Protein AF-A0A8J5HUU2-F1 (afdb_monomer_lite)

pLDDT: mean 87.98, std 11.79, range [57.12, 97.44]

Structure (mmCIF, N/CA/C/O backbone):
data_AF-A0A8J5HUU2-F1
#
_entry.id   AF-A0A8J5HUU2-F1
#
loop_
_atom_site.group_PDB
_atom_site.id
_atom_site.type_symbol
_atom_site.label_atom_id
_atom_site.label_alt_id
_atom_site.label_comp_id
_atom_site.label_asym_id
_atom_site.label_entity_id
_atom_site.label_seq_id
_atom_site.pdbx_PDB_ins_code
_atom_site.Cartn_x
_atom_site.Cartn_y
_atom_site.Cartn_z
_atom_site.occupancy
_atom_site.B_iso_or_equiv
_atom_site.auth_seq_id
_atom_site.auth_comp_id
_atom_site.auth_asym_id
_atom_site.auth_atom_id
_atom_site.pdbx_PDB_model_num
ATOM 1 N N . MET A 1 1 ? 5.070 -15.587 -5.633 1.00 81.81 1 MET A N 1
ATOM 2 C CA . MET A 1 1 ? 4.674 -14.995 -4.338 1.00 81.81 1 MET A CA 1
ATOM 3 C C . MET A 1 1 ? 4.880 -13.488 -4.400 1.00 81.81 1 MET A C 1
ATOM 5 O O . MET A 1 1 ? 6.006 -13.066 -4.683 1.00 81.81 1 MET A O 1
ATOM 9 N N . ASP A 1 2 ? 3.808 -12.717 -4.214 1.00 93.38 2 ASP A N 1
ATOM 10 C CA . ASP A 1 2 ? 3.801 -11.244 -4.201 1.00 93.38 2 ASP A CA 1
ATOM 11 C C . ASP A 1 2 ? 4.239 -10.694 -2.822 1.00 93.38 2 ASP A C 1
ATOM 13 O O . ASP A 1 2 ? 4.431 -11.471 -1.883 1.00 93.38 2 ASP A O 1
ATOM 17 N N . CYS A 1 3 ? 4.481 -9.383 -2.692 1.00 96.06 3 CYS A N 1
ATOM 18 C CA . CYS A 1 3 ? 4.746 -8.748 -1.388 1.00 96.06 3 CYS A CA 1
ATOM 19 C C . CYS A 1 3 ? 3.442 -8.383 -0.665 1.00 96.06 3 CYS A C 1
ATOM 21 O O . CYS A 1 3 ? 2.419 -8.191 -1.311 1.00 96.06 3 CYS A O 1
ATOM 23 N N . LYS A 1 4 ? 3.501 -8.220 0.663 1.00 95.00 4 LYS A N 1
ATOM 24 C CA . LYS A 1 4 ? 2.363 -7.830 1.519 1.00 95.00 4 LYS A CA 1
ATOM 25 C C . LYS A 1 4 ? 2.362 -6.338 1.890 1.00 95.00 4 LYS A C 1
ATOM 27 O O . LYS A 1 4 ? 1.859 -5.963 2.940 1.00 95.00 4 LYS A O 1
ATOM 32 N N . HIS A 1 5 ? 3.014 -5.497 1.089 1.00 96.88 5 HIS A N 1
ATOM 33 C CA . HIS A 1 5 ? 3.069 -4.064 1.369 1.00 96.88 5 HIS A CA 1
ATOM 34 C C . HIS A 1 5 ? 1.712 -3.415 1.101 1.00 96.88 5 HIS A C 1
ATOM 36 O O . HIS A 1 5 ? 1.031 -3.779 0.144 1.00 96.88 5 HIS A O 1
ATOM 42 N N . ILE A 1 6 ? 1.354 -2.457 1.951 1.00 95.81 6 ILE A N 1
ATOM 43 C CA . ILE A 1 6 ? 0.098 -1.716 1.876 1.00 95.81 6 ILE A CA 1
ATOM 44 C C . ILE A 1 6 ? 0.330 -0.422 1.104 1.00 95.81 6 ILE A C 1
ATOM 46 O O . ILE A 1 6 ? 1.400 0.186 1.187 1.00 95.81 6 ILE A O 1
ATOM 50 N N . TYR A 1 7 ? -0.672 -0.024 0.331 1.00 95.38 7 TYR A N 1
ATOM 51 C CA . TYR A 1 7 ? -0.627 1.164 -0.502 1.00 95.38 7 TYR A CA 1
ATOM 52 C C . TYR A 1 7 ? -1.946 1.918 -0.433 1.00 95.38 7 TYR A C 1
ATOM 54 O O . TYR A 1 7 ? -3.002 1.319 -0.244 1.00 95.38 7 TYR A O 1
ATOM 62 N N . GLU A 1 8 ? -1.884 3.208 -0.737 1.00 94.00 8 GLU A N 1
ATOM 63 C CA . GLU A 1 8 ? -3.062 3.964 -1.144 1.00 94.00 8 GLU A CA 1
ATOM 64 C C . GLU A 1 8 ? -3.536 3.496 -2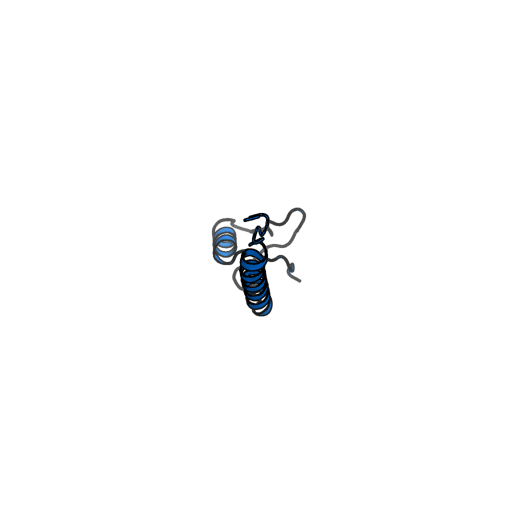.526 1.00 94.00 8 GLU A C 1
ATOM 66 O O . GLU A 1 8 ? -2.735 3.376 -3.463 1.00 94.00 8 GLU A O 1
ATOM 71 N N . LYS A 1 9 ? -4.845 3.244 -2.660 1.00 93.50 9 LYS A N 1
ATOM 72 C CA . LYS A 1 9 ? -5.443 2.583 -3.832 1.00 93.50 9 LYS A CA 1
ATOM 73 C C . LYS A 1 9 ? -5.206 3.3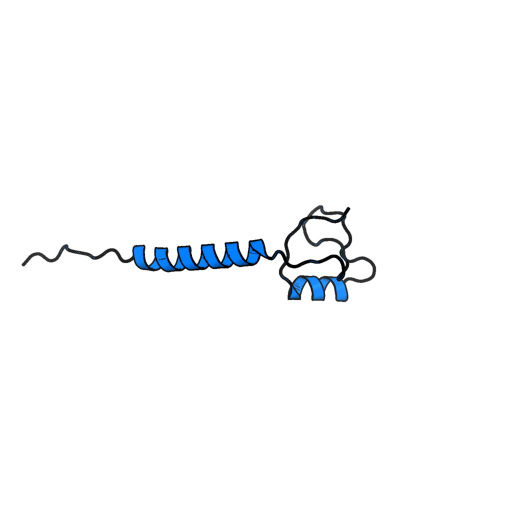43 -5.140 1.00 93.50 9 LYS A C 1
ATOM 75 O O . LYS A 1 9 ? -4.656 2.783 -6.086 1.00 93.50 9 LYS A O 1
ATOM 80 N N . GLU A 1 10 ? -5.608 4.608 -5.205 1.00 95.38 10 GLU A N 1
ATOM 81 C CA . GLU A 1 10 ? -5.483 5.395 -6.440 1.00 95.38 10 GLU A CA 1
ATOM 82 C C . GLU A 1 10 ? -4.013 5.668 -6.813 1.00 95.38 10 GLU A C 1
ATOM 84 O O . GLU A 1 10 ? -3.627 5.403 -7.958 1.00 95.38 10 GLU A O 1
ATOM 89 N N . PRO A 1 11 ? -3.136 6.086 -5.873 1.00 96.88 11 PRO A N 1
ATOM 90 C CA . PRO A 1 11 ? -1.720 6.281 -6.170 1.00 96.88 11 PRO A CA 1
ATOM 91 C C . PRO A 1 11 ? -1.012 5.022 -6.680 1.00 96.88 11 PRO A C 1
ATOM 93 O O . PRO A 1 11 ? -0.216 5.117 -7.618 1.00 96.88 11 PRO A O 1
ATOM 96 N N . VAL A 1 12 ? -1.290 3.838 -6.114 1.00 96.38 12 VAL A N 1
ATOM 97 C CA . VAL A 1 12 ? -0.620 2.607 -6.564 1.00 96.38 12 VAL A CA 1
ATOM 98 C C . VAL A 1 12 ? -1.105 2.155 -7.937 1.00 96.38 12 VAL A C 1
ATOM 100 O O . VAL A 1 12 ? -0.287 1.748 -8.763 1.00 96.38 12 VAL A O 1
ATOM 103 N N . ILE A 1 13 ? -2.404 2.279 -8.230 1.00 96.00 13 ILE A N 1
ATOM 104 C CA . ILE A 1 13 ? -2.949 1.968 -9.560 1.00 96.00 13 ILE A CA 1
ATOM 105 C C . ILE A 1 13 ? -2.320 2.896 -10.605 1.00 96.00 13 ILE A C 1
ATOM 107 O O . ILE A 1 13 ? -1.822 2.426 -11.636 1.00 96.00 13 ILE A O 1
ATOM 111 N N . HIS A 1 14 ? -2.257 4.198 -10.311 1.00 96.81 14 HIS A N 1
ATOM 112 C CA . HIS A 1 14 ? -1.610 5.174 -11.183 1.00 96.81 14 HIS A CA 1
ATOM 113 C C . HIS A 1 14 ? -0.119 4.862 -11.387 1.00 96.81 14 HIS A C 1
ATOM 115 O O . HIS A 1 14 ? 0.354 4.820 -12.528 1.00 96.81 14 HIS A O 1
ATOM 121 N N . TYR A 1 15 ? 0.614 4.558 -10.312 1.00 97.44 15 TYR A N 1
ATOM 122 C CA . TYR A 1 15 ? 2.023 4.160 -10.371 1.00 97.44 15 TYR A CA 1
ATOM 123 C C . TYR A 1 15 ? 2.240 2.950 -11.291 1.00 97.44 15 TYR A C 1
ATOM 125 O O . TYR A 1 15 ? 3.078 3.002 -12.191 1.00 97.44 15 TYR A O 1
ATOM 133 N N . ILE A 1 16 ? 1.454 1.879 -11.124 1.00 96.56 16 ILE A N 1
ATOM 134 C CA . ILE A 1 16 ? 1.566 0.661 -11.945 1.00 96.56 16 ILE A CA 1
ATOM 135 C C . ILE A 1 16 ? 1.296 0.970 -13.424 1.00 96.56 16 ILE A C 1
ATOM 137 O O . ILE A 1 16 ? 1.984 0.446 -14.301 1.00 96.56 16 ILE A O 1
ATOM 141 N N . SER A 1 17 ? 0.319 1.836 -13.711 1.00 94.81 17 SER A N 1
ATOM 142 C CA . SER A 1 17 ? -0.053 2.193 -15.087 1.00 94.81 17 SER A CA 1
ATOM 143 C C . SER A 1 17 ? 1.022 3.008 -15.823 1.00 94.81 17 SER A C 1
ATOM 145 O O . SER A 1 17 ? 1.188 2.857 -17.038 1.00 94.81 17 SER A O 1
ATOM 147 N N . THR A 1 18 ? 1.776 3.837 -15.092 1.00 96.19 18 THR A N 1
ATOM 148 C CA . THR A 1 18 ? 2.762 4.781 -15.646 1.00 96.19 18 THR A CA 1
ATOM 149 C C . THR A 1 18 ? 4.188 4.224 -15.658 1.00 96.19 18 THR A C 1
ATOM 151 O O . THR A 1 18 ? 4.955 4.512 -16.579 1.00 96.19 18 THR A O 1
ATOM 154 N N . LYS A 1 19 ? 4.563 3.371 -14.696 1.00 91.94 19 LYS A N 1
ATOM 155 C CA . LYS A 1 19 ? 5.900 2.753 -14.613 1.00 91.94 19 LYS A CA 1
ATOM 156 C C . LYS A 1 19 ? 6.002 1.461 -15.430 1.00 91.94 19 LYS A C 1
ATOM 158 O O . LYS A 1 19 ? 6.093 0.362 -14.891 1.00 91.94 19 LYS A O 1
ATOM 163 N N . LYS A 1 20 ? 6.054 1.594 -16.756 1.00 87.25 20 LYS A N 1
ATOM 164 C CA . LYS A 1 20 ? 6.317 0.480 -17.689 1.00 87.25 20 LYS A CA 1
ATOM 165 C C . LYS A 1 20 ? 7.825 0.273 -17.927 1.00 87.25 20 LYS A C 1
ATOM 167 O O . LYS A 1 20 ? 8.587 1.230 -17.804 1.00 87.25 20 LYS A O 1
ATOM 172 N N . PRO A 1 21 ? 8.280 -0.946 -18.286 1.00 87.56 21 PRO A N 1
ATOM 173 C CA . PRO A 1 21 ? 7.498 -2.181 -18.458 1.00 87.56 21 PRO A CA 1
ATOM 174 C C . PRO A 1 21 ? 7.266 -2.977 -17.162 1.00 87.56 21 PRO A C 1
ATOM 176 O O . PRO A 1 21 ? 6.335 -3.771 -17.103 1.00 87.56 21 PRO A O 1
ATOM 179 N N . HIS A 1 22 ? 8.085 -2.762 -16.128 1.00 92.06 22 HIS A N 1
ATOM 180 C CA . HIS A 1 22 ? 8.068 -3.551 -14.892 1.00 92.06 22 HIS A CA 1
ATOM 181 C C . HIS A 1 22 ? 7.989 -2.628 -13.666 1.00 92.06 22 HIS A C 1
ATOM 183 O O . HIS A 1 22 ? 9.034 -2.247 -13.125 1.00 92.06 22 HIS A O 1
ATOM 189 N N . PRO A 1 23 ? 6.783 -2.249 -13.218 1.00 95.38 23 PRO A N 1
ATOM 190 C CA . PRO A 1 23 ? 6.618 -1.395 -12.048 1.00 95.38 23 PRO A CA 1
ATOM 191 C C . PRO A 1 23 ? 7.033 -2.174 -10.799 1.00 95.38 23 PRO A C 1
ATOM 193 O O . PRO A 1 23 ? 6.320 -3.063 -10.339 1.00 95.38 23 PRO A O 1
ATOM 196 N N . ARG A 1 24 ? 8.221 -1.886 -10.261 1.00 95.94 24 ARG A N 1
ATOM 197 C CA . ARG A 1 24 ? 8.697 -2.501 -9.014 1.00 95.94 24 ARG A CA 1
ATOM 198 C C . ARG A 1 24 ? 7.913 -1.953 -7.826 1.00 95.94 24 ARG A C 1
ATOM 200 O O . ARG A 1 24 ? 7.436 -0.828 -7.855 1.00 95.94 24 ARG A O 1
ATOM 207 N N . CYS A 1 25 ? 7.801 -2.741 -6.769 1.00 96.88 25 CYS A N 1
ATOM 208 C CA . CYS A 1 25 ? 7.250 -2.293 -5.504 1.00 96.88 25 CYS A CA 1
ATOM 209 C C . CYS A 1 25 ? 8.004 -1.029 -5.037 1.00 96.88 25 CYS A C 1
ATOM 211 O O . CYS A 1 25 ? 9.234 -1.064 -4.983 1.00 96.88 25 CYS A O 1
ATOM 213 N N . PRO A 1 26 ? 7.308 0.077 -4.713 1.00 95.94 26 PRO A N 1
ATOM 214 C CA . PRO A 1 26 ? 7.955 1.334 -4.331 1.00 95.94 26 PRO A CA 1
ATOM 215 C C . PRO A 1 26 ? 8.572 1.295 -2.926 1.00 95.94 26 PRO A C 1
ATOM 217 O O . PRO A 1 26 ? 9.321 2.199 -2.568 1.00 95.94 26 PRO A O 1
ATOM 220 N N . VAL A 1 27 ? 8.285 0.258 -2.130 1.00 96.69 27 VAL A N 1
ATOM 221 C CA . VAL A 1 27 ? 8.915 0.064 -0.819 1.00 96.69 27 VAL A CA 1
ATOM 222 C C . VAL A 1 27 ? 10.393 -0.262 -1.009 1.00 96.69 27 VAL A C 1
ATOM 224 O O . VAL A 1 27 ? 10.748 -1.192 -1.739 1.00 96.69 27 VAL A O 1
ATOM 227 N N . ALA A 1 28 ? 11.250 0.506 -0.337 1.00 94.94 28 ALA A N 1
ATOM 228 C CA . ALA A 1 28 ? 12.697 0.386 -0.435 1.00 94.94 28 ALA A CA 1
ATOM 229 C C . ALA A 1 28 ? 13.165 -1.064 -0.225 1.00 94.94 28 ALA A C 1
ATOM 231 O O . ALA A 1 28 ? 12.746 -1.750 0.704 1.00 94.94 28 ALA A O 1
ATOM 232 N N . GLY A 1 29 ? 14.027 -1.541 -1.125 1.00 94.06 29 GLY A N 1
ATOM 233 C CA . GLY A 1 29 ? 14.594 -2.891 -1.063 1.00 94.06 29 GLY A CA 1
ATOM 234 C C . GLY A 1 29 ? 13.659 -4.024 -1.500 1.00 94.06 29 GLY A C 1
ATOM 235 O O . GLY A 1 29 ? 14.113 -5.163 -1.597 1.00 94.06 29 GLY A O 1
ATOM 236 N N . CYS A 1 3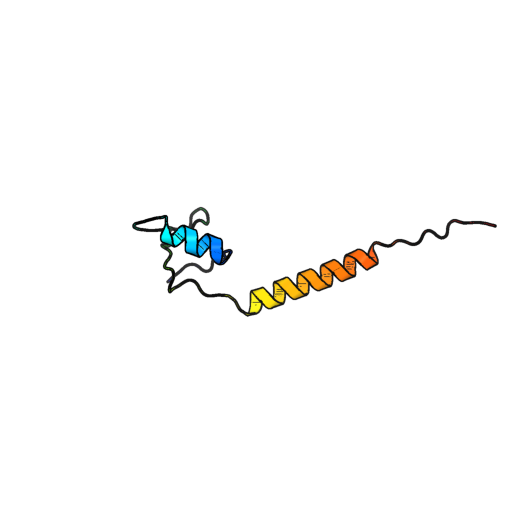0 ? 12.386 -3.763 -1.819 1.00 97.19 30 CYS A N 1
ATOM 237 C CA . CYS A 1 30 ? 11.486 -4.811 -2.290 1.00 97.19 30 CYS A CA 1
ATOM 238 C C . CYS A 1 30 ? 11.726 -5.132 -3.781 1.00 97.19 30 CYS A C 1
ATOM 240 O O . CYS A 1 30 ? 11.514 -4.274 -4.639 1.00 97.19 30 CYS A O 1
ATOM 242 N N . PRO A 1 31 ? 12.094 -6.375 -4.149 1.00 95.81 31 PRO A N 1
ATOM 243 C CA . PRO A 1 31 ? 12.385 -6.721 -5.542 1.00 95.81 31 PRO A CA 1
ATOM 244 C C . PRO A 1 31 ? 11.130 -7.068 -6.362 1.00 95.81 31 PRO A C 1
ATOM 246 O O . PRO A 1 31 ? 11.243 -7.428 -7.533 1.00 95.81 31 PRO A O 1
ATOM 249 N N . LYS A 1 32 ? 9.934 -7.046 -5.755 1.00 97.19 32 LYS A N 1
ATOM 250 C CA . LYS A 1 32 ? 8.698 -7.530 -6.388 1.00 97.19 32 LYS A CA 1
ATOM 251 C C . LYS A 1 32 ? 8.212 -6.575 -7.472 1.00 97.19 32 LYS A C 1
ATOM 253 O O . LYS A 1 32 ? 8.343 -5.367 -7.335 1.00 97.19 32 LYS A O 1
ATOM 258 N N . ILE A 1 33 ? 7.626 -7.130 -8.528 1.00 96.31 33 ILE A N 1
ATOM 259 C CA . ILE A 1 33 ? 6.959 -6.380 -9.596 1.00 96.31 33 ILE A CA 1
ATOM 260 C C . ILE A 1 33 ? 5.460 -6.394 -9.306 1.00 96.31 33 ILE A C 1
ATOM 262 O O . ILE A 1 33 ? 4.903 -7.438 -8.969 1.00 96.31 33 ILE A O 1
ATOM 266 N N . LEU A 1 34 ? 4.830 -5.230 -9.402 1.00 96.12 34 LEU A N 1
ATOM 267 C CA . LEU A 1 34 ? 3.413 -5.041 -9.145 1.00 96.12 34 LEU A CA 1
ATOM 268 C C . LEU A 1 34 ? 2.587 -5.272 -10.412 1.00 96.12 34 LEU A C 1
ATOM 270 O O . LEU A 1 34 ? 3.005 -4.962 -11.525 1.00 96.12 34 LEU A O 1
ATOM 274 N N . HIS A 1 35 ? 1.374 -5.779 -10.220 1.00 93.81 35 HIS A N 1
ATOM 275 C CA . HIS A 1 35 ? 0.374 -5.950 -11.267 1.00 93.81 35 HIS A CA 1
ATOM 276 C C . HIS A 1 35 ? -0.977 -5.487 -10.730 1.00 93.81 35 HIS A C 1
ATOM 278 O O . HIS A 1 35 ? -1.338 -5.862 -9.618 1.00 93.81 35 HIS A O 1
ATOM 284 N N . VAL A 1 36 ? -1.742 -4.729 -11.524 1.00 91.88 36 VAL A N 1
ATOM 285 C CA . VAL A 1 36 ? -3.045 -4.181 -11.095 1.00 91.88 36 VAL A CA 1
ATOM 286 C C . VAL A 1 36 ? -3.977 -5.287 -10.594 1.00 91.88 36 VAL A C 1
ATOM 288 O O . VAL A 1 36 ? -4.536 -5.166 -9.514 1.00 91.88 36 VAL A O 1
ATOM 291 N N . GLY A 1 37 ? -4.060 -6.415 -11.309 1.00 92.00 37 GLY A N 1
ATOM 292 C CA . GLY A 1 37 ? -4.899 -7.557 -10.918 1.00 92.00 37 GLY A CA 1
ATOM 293 C C . GLY A 1 37 ? -4.422 -8.339 -9.686 1.00 92.00 37 GLY A C 1
ATOM 294 O O . GLY A 1 37 ? -5.049 -9.329 -9.329 1.00 92.00 37 GLY A O 1
ATOM 295 N N . ARG A 1 38 ? -3.305 -7.945 -9.061 1.00 93.50 38 ARG A N 1
ATOM 296 C CA . ARG A 1 38 ? -2.783 -8.545 -7.821 1.00 93.50 38 ARG A CA 1
ATOM 297 C C . ARG A 1 38 ? -2.807 -7.588 -6.631 1.00 93.50 38 ARG A C 1
ATOM 299 O O . ARG A 1 38 ? -2.442 -7.990 -5.532 1.00 93.50 38 ARG A O 1
ATOM 306 N N . VAL A 1 39 ? -3.219 -6.338 -6.842 1.00 93.69 39 VAL A N 1
ATOM 307 C CA . VAL A 1 39 ? -3.488 -5.396 -5.756 1.00 93.69 39 VAL A CA 1
ATOM 308 C C . VAL A 1 39 ? -4.916 -5.638 -5.285 1.00 93.69 39 VAL A C 1
ATOM 310 O O . VAL A 1 39 ? -5.853 -5.567 -6.077 1.00 93.69 39 VAL A O 1
ATOM 313 N N . VAL A 1 40 ? -5.076 -5.940 -4.001 1.00 93.94 40 VAL A N 1
ATOM 314 C CA . VAL A 1 40 ? -6.376 -6.194 -3.372 1.00 93.94 40 VAL A CA 1
ATOM 315 C C . VAL A 1 40 ? -6.597 -5.197 -2.242 1.00 93.94 40 VAL A C 1
ATOM 317 O O . VAL A 1 40 ? -5.643 -4.794 -1.578 1.00 93.94 40 VAL A O 1
ATOM 320 N N . CYS A 1 41 ? -7.844 -4.779 -2.038 1.00 94.06 41 CYS A N 1
ATOM 321 C CA . CYS A 1 41 ? -8.206 -3.968 -0.880 1.00 94.06 41 CYS A CA 1
ATOM 322 C C . CYS A 1 41 ? -8.307 -4.867 0.353 1.00 94.06 41 CYS A C 1
ATOM 324 O O . CYS A 1 41 ? -9.015 -5.874 0.324 1.00 94.06 41 CYS A O 1
ATOM 326 N N . ASP A 1 42 ? -7.622 -4.485 1.426 1.00 91.94 42 ASP A N 1
ATOM 327 C CA . ASP A 1 42 ? -7.777 -5.129 2.724 1.00 91.94 42 ASP A CA 1
ATOM 328 C C . ASP A 1 42 ? -9.044 -4.590 3.409 1.00 91.94 42 ASP A C 1
ATOM 330 O O . ASP A 1 42 ? -9.142 -3.407 3.747 1.00 91.94 42 ASP A O 1
ATOM 334 N N . ALA A 1 43 ? -10.045 -5.459 3.552 1.00 89.75 43 ALA A N 1
ATOM 335 C CA . ALA A 1 43 ? -11.326 -5.095 4.146 1.00 89.75 43 ALA A CA 1
ATOM 336 C C . ALA A 1 43 ? -11.217 -4.831 5.654 1.00 89.75 43 ALA A C 1
ATOM 338 O O . ALA A 1 43 ? -11.943 -3.982 6.166 1.00 89.75 43 ALA A O 1
ATOM 339 N N . LEU A 1 44 ? -10.310 -5.523 6.352 1.00 94.56 44 LEU A N 1
ATOM 340 C CA . LEU A 1 44 ? -10.126 -5.351 7.793 1.00 94.56 44 LEU A CA 1
ATOM 341 C C . LEU A 1 44 ? -9.378 -4.058 8.090 1.00 94.56 44 LEU A C 1
ATOM 343 O O . LEU A 1 44 ? -9.804 -3.304 8.957 1.00 94.56 44 LEU A O 1
ATOM 347 N N . LEU A 1 45 ? -8.351 -3.739 7.299 1.00 94.06 45 LEU A N 1
ATOM 348 C CA . LEU A 1 45 ? -7.593 -2.499 7.471 1.00 94.06 45 LEU A CA 1
ATOM 349 C C . LEU A 1 45 ? -8.487 -1.252 7.408 1.00 94.06 45 LEU A C 1
ATOM 351 O O . LEU A 1 45 ? -8.266 -0.286 8.130 1.00 94.06 45 LEU A O 1
ATOM 355 N N . THR A 1 46 ? -9.506 -1.262 6.544 1.00 91.06 46 THR A N 1
ATOM 356 C CA . THR A 1 46 ? -10.447 -0.135 6.441 1.00 91.06 46 THR A CA 1
ATOM 357 C C . THR A 1 46 ? -11.205 0.067 7.757 1.00 91.06 46 THR A C 1
ATOM 359 O O . THR A 1 46 ? -11.323 1.196 8.225 1.00 91.06 46 THR A O 1
ATOM 362 N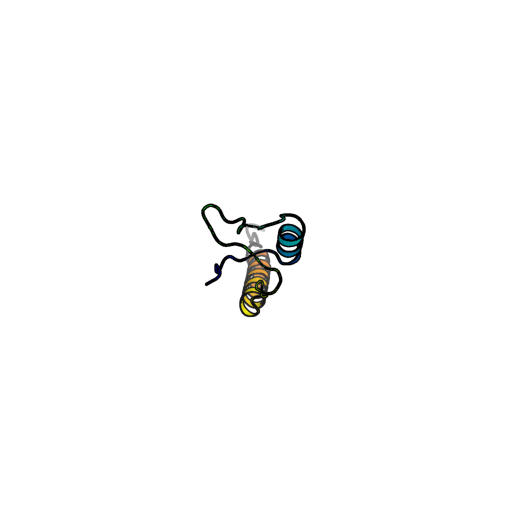 N . ILE A 1 47 ? -11.655 -1.030 8.375 1.00 95.31 47 ILE A N 1
ATOM 363 C CA . ILE A 1 47 ? -12.353 -1.013 9.666 1.00 95.31 47 ILE A CA 1
ATOM 364 C C . ILE A 1 47 ? -11.410 -0.515 10.764 1.00 95.31 47 ILE A C 1
ATOM 366 O O . ILE A 1 47 ? -11.763 0.406 11.492 1.00 95.31 47 ILE A O 1
ATOM 370 N N . GLU A 1 48 ? -10.191 -1.056 10.834 1.00 95.69 48 GLU A N 1
ATOM 371 C CA . GLU A 1 48 ? -9.188 -0.668 11.835 1.00 95.69 48 GLU A CA 1
ATOM 372 C C . GLU A 1 48 ? -8.848 0.829 11.755 1.00 95.69 48 GLU A C 1
ATOM 374 O O . GLU A 1 48 ? -8.762 1.514 12.776 1.00 95.69 48 GLU A O 1
ATOM 379 N N . ILE A 1 49 ? -8.697 1.369 10.540 1.00 94.25 49 ILE A N 1
ATOM 3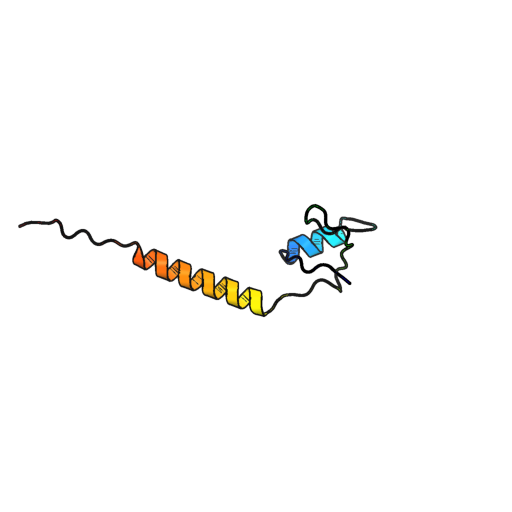80 C CA . ILE A 1 49 ? -8.454 2.801 10.324 1.00 94.25 49 ILE A CA 1
ATOM 381 C C . ILE A 1 49 ? -9.623 3.641 10.853 1.00 94.25 49 ILE A C 1
ATOM 383 O O . ILE A 1 49 ? -9.397 4.661 11.511 1.00 94.25 49 ILE A O 1
ATOM 387 N N . ASP A 1 50 ? -10.862 3.243 10.568 1.00 94.31 50 ASP A N 1
ATOM 388 C CA . ASP A 1 50 ? -12.045 3.985 11.004 1.00 94.31 50 ASP A CA 1
ATOM 389 C C . ASP A 1 50 ? -12.240 3.906 12.525 1.00 94.31 50 ASP A C 1
ATOM 391 O O . ASP A 1 50 ? -12.514 4.926 13.162 1.00 94.31 50 ASP A O 1
ATOM 395 N N . GLU A 1 51 ? -11.993 2.747 13.137 1.00 94.69 51 GLU A N 1
ATOM 396 C CA . GLU A 1 51 ? -11.982 2.582 14.594 1.00 94.69 51 GLU A CA 1
ATOM 397 C C . GLU A 1 51 ? -10.930 3.481 15.258 1.00 94.69 51 GLU A C 1
ATOM 399 O O . GLU A 1 51 ? -11.237 4.204 16.212 1.00 94.69 51 GLU A O 1
ATOM 404 N N . MET A 1 52 ? -9.705 3.515 14.721 1.00 92.38 52 MET A N 1
ATOM 405 C CA . MET A 1 52 ? -8.645 4.397 15.220 1.00 92.38 52 MET A CA 1
ATOM 406 C C . MET A 1 52 ? -9.022 5.878 15.098 1.00 92.38 52 MET A C 1
ATOM 408 O O . MET A 1 52 ? -8.758 6.662 16.015 1.00 92.38 52 MET A O 1
ATOM 412 N N . ARG A 1 53 ? -9.668 6.278 13.995 1.00 92.25 53 ARG A N 1
ATOM 413 C CA . ARG A 1 53 ? -10.159 7.652 13.803 1.00 92.25 53 ARG A CA 1
ATOM 414 C C . ARG A 1 53 ? -11.238 8.008 14.824 1.00 92.25 53 ARG A C 1
ATOM 416 O O . ARG A 1 53 ? -11.147 9.074 15.433 1.00 92.25 53 ARG A O 1
ATOM 423 N N . LEU A 1 54 ? -12.202 7.123 15.076 1.00 91.12 54 LEU A N 1
ATOM 424 C CA . LEU A 1 54 ? -13.253 7.333 16.081 1.00 91.12 54 LEU A CA 1
ATOM 425 C C . LEU A 1 54 ? -12.687 7.426 17.507 1.00 91.12 54 LEU A C 1
ATOM 427 O O . LEU A 1 54 ? -13.067 8.317 18.274 1.00 91.12 54 LEU A O 1
ATOM 431 N N . ALA A 1 55 ? -11.734 6.556 17.849 1.00 86.56 55 ALA A N 1
ATOM 432 C CA . ALA A 1 55 ? -11.035 6.614 19.130 1.00 86.56 55 ALA A CA 1
ATOM 433 C C . ALA A 1 55 ? -10.249 7.928 19.275 1.00 86.56 55 ALA A C 1
ATOM 435 O O . ALA A 1 55 ? -10.304 8.575 20.321 1.00 86.56 55 ALA A O 1
ATOM 436 N N . SER A 1 56 ? -9.570 8.376 18.213 1.00 79.69 56 SER A N 1
ATOM 437 C CA . SER A 1 56 ? -8.857 9.659 18.218 1.00 79.69 56 SER A CA 1
ATOM 438 C C . SER A 1 56 ? -9.800 10.857 18.391 1.00 79.69 56 SER A C 1
ATOM 440 O O . SER A 1 56 ? -9.497 11.754 19.172 1.00 79.69 56 SER A O 1
ATOM 442 N N . ALA A 1 57 ? -10.978 10.841 17.757 1.00 77.00 57 ALA A N 1
ATOM 443 C CA . ALA A 1 57 ? -11.987 11.888 17.910 1.00 77.00 57 ALA A CA 1
ATOM 444 C C . ALA A 1 57 ? -12.553 11.936 19.339 1.00 77.00 57 ALA A C 1
ATOM 446 O O . ALA A 1 57 ? -12.737 13.014 19.901 1.00 77.00 57 ALA A O 1
ATOM 447 N N . THR A 1 58 ? -12.762 10.771 19.958 1.00 69.25 58 THR A N 1
ATOM 448 C CA . THR A 1 58 ? -13.177 10.675 21.366 1.00 69.25 58 THR A CA 1
ATOM 449 C C . THR A 1 58 ? -12.093 11.213 22.307 1.00 69.25 58 THR A C 1
ATOM 451 O O . THR A 1 58 ? -12.401 11.933 23.254 1.00 69.25 58 THR A O 1
ATOM 454 N N . ASN A 1 59 ? -10.816 10.942 22.018 1.00 60.47 59 ASN A N 1
ATOM 455 C CA . ASN A 1 59 ? -9.695 11.456 22.809 1.00 60.47 59 ASN A CA 1
ATOM 456 C C . ASN A 1 59 ? -9.549 12.983 22.734 1.00 60.47 59 ASN A C 1
ATOM 458 O O . ASN A 1 59 ? -9.177 13.591 23.733 1.00 60.47 59 ASN A O 1
ATOM 462 N N . ILE A 1 60 ? -9.887 13.623 21.607 1.00 59.25 60 ILE A N 1
ATOM 463 C CA . ILE A 1 60 ? -9.897 15.095 21.509 1.00 59.25 60 ILE A CA 1
ATOM 464 C C . ILE A 1 60 ? -10.877 15.692 22.532 1.00 59.25 60 ILE A C 1
ATOM 466 O O . ILE A 1 60 ? -10.518 16.631 23.241 1.00 59.25 60 ILE A O 1
ATOM 470 N N . ASN A 1 61 ? -12.057 15.092 22.713 1.00 57.38 61 ASN A N 1
ATOM 471 C CA . ASN A 1 61 ? -13.007 15.529 23.744 1.00 57.38 61 ASN A CA 1
ATOM 472 C C . ASN A 1 61 ? -12.481 15.305 25.174 1.00 57.38 61 ASN A C 1
ATOM 474 O O . ASN A 1 61 ? -12.821 16.061 26.076 1.00 57.38 61 ASN A O 1
ATOM 478 N N . SER A 1 62 ? -11.605 14.317 25.385 1.00 57.12 62 SER A N 1
ATOM 479 C CA . SER A 1 62 ? -10.964 14.057 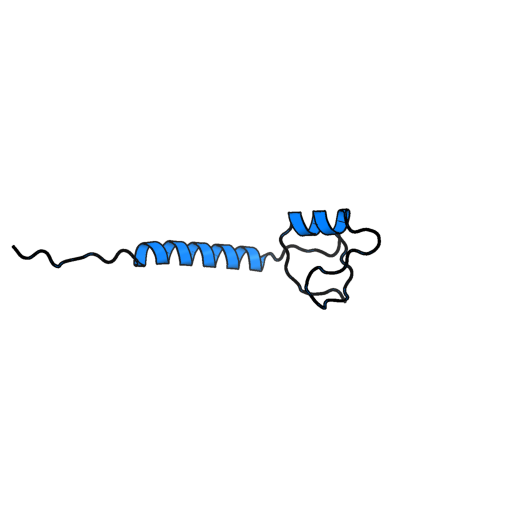26.682 1.00 57.12 62 SER A CA 1
ATOM 480 C C . SER A 1 62 ? -9.811 15.018 27.011 1.00 57.12 62 SER A C 1
ATOM 482 O O . SER A 1 62 ? -9.334 15.011 28.144 1.00 57.12 62 SER A O 1
ATOM 484 N N . THR A 1 63 ? -9.343 15.831 26.055 1.00 59.16 63 THR A N 1
ATOM 485 C CA . THR A 1 63 ? -8.326 16.875 26.308 1.00 59.16 63 THR A CA 1
ATOM 486 C C . THR A 1 63 ? -8.917 18.202 26.785 1.00 59.16 63 THR A C 1
ATOM 488 O O . THR A 1 63 ? -8.171 19.138 27.069 1.00 59.16 63 THR A O 1
ATOM 491 N N . MET A 1 64 ? -10.245 18.286 26.912 1.00 64.25 64 MET A N 1
ATOM 492 C CA . MET A 1 64 ? -10.922 19.427 27.515 1.00 64.25 64 MET A CA 1
ATOM 493 C C . MET A 1 64 ? -10.747 19.364 29.041 1.00 64.25 64 MET A C 1
ATOM 495 O O . MET A 1 64 ? -11.561 18.794 29.760 1.00 64.25 64 MET A O 1
ATOM 499 N N . VAL A 1 65 ? -9.623 19.886 29.531 1.00 70.25 65 VAL A N 1
ATOM 500 C CA . VAL A 1 65 ? -9.382 20.066 30.967 1.00 70.25 65 VAL A CA 1
ATOM 501 C C . VAL A 1 65 ? -10.185 21.285 31.416 1.00 70.25 65 VAL A C 1
ATOM 503 O O . VAL A 1 65 ? -9.876 22.403 31.012 1.00 70.25 65 VAL A O 1
ATOM 506 N N . GLU A 1 66 ? -11.231 21.070 32.212 1.00 72.06 66 GLU A N 1
ATOM 507 C CA . GLU A 1 66 ? -11.965 22.155 32.870 1.00 72.06 66 GLU A CA 1
ATOM 508 C C . GLU A 1 66 ? -11.119 22.728 34.019 1.00 72.06 66 GLU A C 1
ATOM 510 O O . GLU A 1 66 ? -10.661 21.996 34.899 1.00 72.06 66 GLU A O 1
ATOM 515 N N . ASP A 1 67 ? -10.877 24.040 33.981 1.00 76.31 67 ASP A N 1
ATOM 516 C CA . ASP A 1 67 ? -10.193 24.782 35.039 1.00 76.31 67 ASP A CA 1
ATOM 517 C C . ASP A 1 67 ? -11.218 25.220 36.096 1.00 76.31 67 ASP A C 1
ATOM 519 O O . ASP A 1 67 ? -12.146 25.966 35.796 1.00 76.31 67 ASP A O 1
ATOM 523 N N . PHE A 1 68 ? -11.051 24.738 37.329 1.00 74.88 68 PHE A N 1
ATOM 524 C CA . PHE A 1 68 ? -11.913 25.053 38.475 1.00 74.88 68 PHE A CA 1
ATOM 525 C C . PHE A 1 68 ? -11.229 25.981 39.492 1.00 74.88 68 PHE A C 1
ATOM 527 O O . PHE A 1 68 ? -11.576 25.971 40.671 1.00 74.88 68 PHE A O 1
ATOM 534 N N . THR A 1 69 ? -10.223 26.756 39.079 1.00 80.50 69 THR A N 1
ATOM 535 C CA . THR A 1 69 ? -9.476 27.645 39.989 1.00 80.50 69 THR A CA 1
ATOM 536 C C . THR A 1 69 ? -10.183 28.964 40.329 1.00 80.50 69 THR A C 1
ATOM 538 O O . THR A 1 69 ? -9.597 29.799 41.019 1.00 80.50 69 THR A O 1
ATOM 541 N N . GLU A 1 70 ? -11.441 29.157 39.925 1.00 74.19 70 GLU A N 1
ATOM 542 C CA . GLU A 1 70 ? -12.230 30.315 40.357 1.00 74.19 70 GLU A CA 1
ATOM 543 C C . GLU A 1 70 ? -12.607 30.193 41.845 1.00 74.19 70 GLU A C 1
ATOM 545 O O . GLU A 1 70 ? -13.373 29.323 42.259 1.00 74.19 70 GLU A O 1
ATOM 550 N N . VAL A 1 71 ? -12.020 31.071 42.659 1.00 70.25 71 VAL A N 1
ATOM 551 C CA . VAL A 1 71 ? -12.348 31.299 44.070 1.00 70.25 71 VAL A CA 1
ATOM 552 C C . VAL A 1 71 ? -13.200 32.568 44.174 1.00 70.25 71 VAL A C 1
ATOM 554 O O . VAL A 1 71 ? -12.743 33.627 43.745 1.00 70.25 71 VAL A O 1
ATOM 557 N N . ASP A 1 72 ? -14.418 32.436 44.715 1.00 62.03 72 ASP A N 1
ATOM 558 C CA . ASP A 1 72 ? -15.298 33.550 45.134 1.00 62.03 72 ASP A CA 1
ATOM 559 C C . ASP A 1 72 ? -14.631 34.455 46.192 1.00 62.03 72 ASP A C 1
ATOM 561 O O . ASP A 1 72 ? -13.960 33.915 47.110 1.00 62.03 72 ASP A O 1
#

Radius of gyration: 21.35 Å; chains: 1; bounding box: 30×48×64 Å

Foldseek 3Di:
DADPDDDDLVVVVVQLVPDPDFRFDPPPPGRGTDDNVPDDDDPVVVVVVVVVVVVVVVVVVVPPDDDPPDDD

InterPro domains:
  IPR013083 Zinc finger, RING/FYVE/PHD-type [G3DSA:3.30.40.10] (1-64)
  IPR026846 E3 SUMO-protein ligase Nse2 (Mms21) [PTHR21330] (1-62)

Sequence (72 aa):
MDCKHIYEKEPVIHYISTKKPHPRCPVAGCPKILHVGRVVCDALLTIEIDEMRLASATNINSTMVEDFTEVD

Secondary structure (DSSP, 8-state):
--------HHHHHHHHHHS-S--B-SSTT--PBP-GGG----HHHHHHHHHHHHHHHHHHHHT---------

Organism: Zingiber officinale (NCBI:txid94328)